Protein AF-A0A5C7LTX8-F1 (afdb_monomer_lite)

Foldseek 3Di:
DVVVVVVVLVVLVVVLVVLVVQLVVLVVPPPNDPVCPDFDQDPVQDQPDPPGGRQTDGNNSSVVVSVVSVVVSCVVVVHPVVVVVVVVVVVVVPDDPPPPPDDD

Radius of gyration: 17.9 Å; chains: 1; bounding box: 46×37×47 Å

Sequence (104 aa):
MRERKIEQIATRLALIHSEVSEALECIRDKNFDPDGLMLYVSSRSIPPSPNMYAKPEGLASELADIIIRVLDLASALKIDIGAALVAKARYNATRPHKHGGKAI

Structure (mmCIF, N/CA/C/O backbone):
data_AF-A0A5C7LTX8-F1
#
_entry.id   AF-A0A5C7LTX8-F1
#
loop_
_atom_site.group_PDB
_atom_site.id
_atom_site.type_symbol
_atom_site.label_atom_id
_atom_site.label_alt_id
_atom_site.label_comp_id
_atom_site.label_asym_id
_atom_site.label_entity_id
_atom_site.label_seq_id
_atom_sit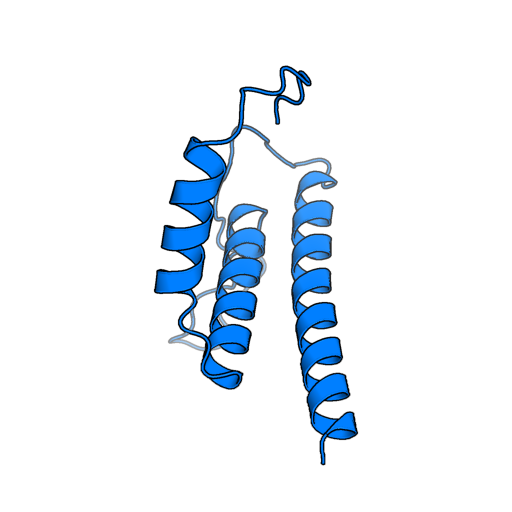e.pdbx_PDB_ins_code
_atom_site.Cartn_x
_atom_site.Cartn_y
_atom_site.Cartn_z
_atom_site.occupancy
_atom_site.B_iso_or_equiv
_atom_site.auth_seq_id
_atom_site.auth_comp_id
_atom_site.auth_asym_id
_atom_site.auth_atom_id
_atom_site.pdbx_PDB_model_num
ATOM 1 N N . MET A 1 1 ? -2.871 2.674 26.039 1.00 74.06 1 MET A N 1
ATOM 2 C CA . MET A 1 1 ? -3.166 1.595 25.056 1.00 74.06 1 MET A CA 1
ATOM 3 C C . MET A 1 1 ? -3.679 2.148 23.722 1.00 74.06 1 MET A C 1
ATOM 5 O O . MET A 1 1 ? -3.157 1.749 22.690 1.00 74.06 1 MET A O 1
ATOM 9 N N . ARG A 1 2 ? -4.651 3.077 23.719 1.00 89.94 2 ARG A N 1
ATOM 10 C CA . ARG A 1 2 ? -5.188 3.715 22.498 1.00 89.94 2 ARG A CA 1
ATOM 11 C C . ARG A 1 2 ? -4.156 4.545 21.722 1.00 89.94 2 ARG A C 1
ATOM 13 O O . ARG A 1 2 ? -4.036 4.351 20.521 1.00 89.94 2 ARG A O 1
ATOM 20 N N . GLU A 1 3 ? -3.409 5.414 22.399 1.00 91.50 3 GLU A N 1
ATOM 21 C CA . GLU A 1 3 ? -2.389 6.282 21.776 1.00 91.50 3 GLU A CA 1
ATOM 22 C C . GLU A 1 3 ? -1.318 5.466 21.049 1.00 91.50 3 GLU A C 1
ATOM 24 O O . GLU A 1 3 ? -1.137 5.633 19.851 1.00 91.50 3 GLU A O 1
ATOM 29 N N . ARG A 1 4 ? -0.752 4.455 21.720 1.00 92.38 4 ARG A N 1
ATOM 30 C CA . ARG A 1 4 ? 0.191 3.505 21.109 1.00 92.38 4 ARG A CA 1
ATOM 31 C C . ARG A 1 4 ? -0.359 2.834 19.841 1.00 92.38 4 ARG A C 1
ATOM 33 O O . ARG A 1 4 ? 0.380 2.620 18.889 1.00 92.38 4 ARG A O 1
ATOM 40 N N . LYS A 1 5 ? -1.654 2.493 19.809 1.00 92.25 5 LYS A N 1
ATOM 41 C CA . LYS A 1 5 ? -2.289 1.913 18.613 1.00 92.25 5 LYS A CA 1
ATOM 42 C C . LYS A 1 5 ? -2.392 2.937 17.476 1.00 92.25 5 LYS A C 1
ATOM 44 O O . LYS A 1 5 ? -2.182 2.575 16.325 1.00 92.25 5 LYS A O 1
ATOM 49 N N . ILE A 1 6 ? -2.707 4.195 17.788 1.00 95.50 6 ILE A N 1
ATOM 50 C CA . ILE A 1 6 ? -2.754 5.288 16.803 1.00 95.50 6 ILE A CA 1
ATOM 51 C C . ILE A 1 6 ? -1.360 5.538 16.222 1.00 95.50 6 ILE A C 1
ATOM 53 O O . ILE A 1 6 ? -1.223 5.606 15.005 1.00 95.50 6 ILE A O 1
ATOM 57 N N . GLU A 1 7 ? -0.334 5.601 17.069 1.00 95.94 7 GLU A N 1
ATOM 58 C CA . GLU A 1 7 ? 1.062 5.751 16.644 1.00 95.94 7 GLU A CA 1
ATOM 59 C C . GLU A 1 7 ? 1.484 4.623 15.701 1.00 95.94 7 GLU A C 1
ATOM 61 O O . GLU A 1 7 ? 1.986 4.889 14.616 1.00 95.94 7 GLU A O 1
ATOM 66 N N . GLN A 1 8 ? 1.194 3.365 16.049 1.00 94.62 8 GLN A N 1
ATOM 67 C CA . GLN A 1 8 ? 1.503 2.214 15.194 1.00 94.62 8 GLN A CA 1
ATOM 68 C C . GLN A 1 8 ? 0.822 2.293 13.822 1.00 94.62 8 GLN A C 1
ATOM 70 O O . GLN A 1 8 ? 1.436 1.957 12.809 1.00 94.62 8 GLN A O 1
ATOM 75 N N . ILE A 1 9 ? -0.435 2.745 13.776 1.00 97.38 9 ILE A N 1
ATOM 76 C CA . ILE A 1 9 ? -1.151 2.961 12.513 1.00 97.38 9 ILE A CA 1
ATOM 77 C C . ILE A 1 9 ? -0.472 4.071 11.712 1.00 97.38 9 ILE A C 1
ATOM 79 O O . ILE A 1 9 ? -0.192 3.878 10.532 1.00 97.38 9 ILE A O 1
ATOM 83 N N . ALA A 1 10 ? -0.165 5.205 12.344 1.00 97.75 10 ALA A N 1
ATOM 84 C CA . ALA A 1 10 ? 0.504 6.326 11.694 1.00 97.75 10 ALA A CA 1
ATOM 85 C C . ALA A 1 10 ? 1.876 5.925 11.129 1.00 97.75 10 ALA A C 1
ATOM 87 O O . ALA A 1 10 ? 2.181 6.250 9.985 1.00 97.75 10 ALA A O 1
ATOM 88 N N . THR A 1 11 ? 2.665 5.142 11.871 1.00 97.50 11 THR A N 1
ATOM 89 C CA . THR A 1 11 ? 3.940 4.591 11.390 1.00 97.50 11 THR A CA 1
ATOM 90 C C . THR A 1 11 ? 3.743 3.720 10.153 1.00 97.50 11 THR A C 1
ATOM 92 O O . THR A 1 11 ? 4.463 3.876 9.172 1.00 97.50 11 THR A O 1
ATOM 95 N N . ARG A 1 12 ? 2.754 2.818 10.154 1.00 97.56 12 ARG A N 1
ATOM 96 C CA . ARG A 1 12 ? 2.475 1.958 8.992 1.00 97.56 12 ARG A CA 1
ATOM 97 C C . ARG A 1 12 ? 2.003 2.759 7.778 1.00 97.56 12 ARG A C 1
ATOM 99 O O . ARG A 1 12 ? 2.390 2.434 6.663 1.00 97.56 12 ARG A O 1
ATOM 106 N N . LEU A 1 13 ? 1.226 3.820 7.990 1.00 98.19 13 LEU A N 1
ATOM 107 C CA . LEU A 1 13 ? 0.834 4.746 6.925 1.00 98.19 13 LEU A CA 1
ATOM 108 C C . LEU A 1 13 ? 2.036 5.510 6.354 1.00 98.19 13 LEU A C 1
ATOM 110 O O . LEU A 1 13 ? 2.117 5.677 5.141 1.00 98.19 13 LEU A O 1
ATOM 114 N N . ALA A 1 14 ? 2.984 5.926 7.197 1.00 98.19 14 ALA A N 1
ATOM 115 C CA . ALA A 1 14 ? 4.218 6.562 6.741 1.00 98.19 14 ALA A CA 1
ATOM 116 C C . ALA A 1 14 ? 5.082 5.610 5.893 1.00 98.19 14 ALA A C 1
ATOM 118 O O . ALA A 1 14 ? 5.641 6.040 4.892 1.00 98.19 14 ALA A O 1
ATOM 119 N N . LEU A 1 15 ? 5.130 4.318 6.240 1.00 97.38 15 LEU A N 1
ATOM 120 C CA . LEU A 1 15 ? 5.805 3.299 5.424 1.00 97.38 15 LEU A CA 1
ATOM 121 C C . LEU A 1 15 ? 5.106 3.078 4.077 1.00 97.38 15 LEU A C 1
ATOM 123 O O . LEU A 1 15 ? 5.767 2.977 3.060 1.00 97.38 15 LEU A O 1
ATOM 127 N N . ILE A 1 16 ? 3.770 3.065 4.025 1.00 98.25 16 ILE A N 1
ATOM 128 C CA . ILE A 1 16 ? 3.057 3.018 2.733 1.00 98.25 16 ILE A CA 1
ATOM 129 C C . ILE A 1 16 ? 3.412 4.246 1.878 1.00 98.25 16 ILE A C 1
ATOM 131 O O . ILE A 1 16 ? 3.567 4.143 0.665 1.00 98.25 16 ILE A O 1
ATOM 135 N N . HIS A 1 17 ? 3.546 5.418 2.502 1.00 97.88 17 HIS A N 1
ATOM 136 C CA . HIS A 1 17 ? 3.925 6.640 1.799 1.00 97.88 17 HIS A CA 1
ATOM 137 C C . HIS A 1 17 ? 5.365 6.615 1.260 1.00 97.88 17 HIS A C 1
ATOM 139 O O . HIS A 1 17 ? 5.615 7.226 0.218 1.00 97.88 17 HIS A O 1
ATOM 145 N N . SER A 1 18 ? 6.300 5.916 1.915 1.00 97.50 18 SER A N 1
ATOM 146 C CA . SER A 1 18 ? 7.644 5.748 1.353 1.00 97.50 18 SER A CA 1
ATOM 147 C C . SER A 1 18 ? 7.608 4.926 0.065 1.00 97.50 18 SER A C 1
ATOM 149 O O . SER A 1 18 ? 8.180 5.386 -0.914 1.00 97.50 18 SER A O 1
ATOM 151 N N . GLU A 1 19 ? 6.823 3.844 -0.006 1.00 96.69 19 GLU A N 1
ATOM 152 C CA . GLU A 1 19 ? 6.673 3.060 -1.253 1.00 96.69 19 GLU A CA 1
ATOM 153 C C . GLU A 1 19 ? 6.070 3.914 -2.399 1.00 96.69 19 GLU A C 1
ATOM 155 O O . GLU A 1 19 ? 6.448 3.811 -3.563 1.00 96.69 19 GLU A O 1
ATOM 160 N N . VAL A 1 20 ? 5.153 4.841 -2.079 1.00 96.75 20 VAL A N 1
ATOM 161 C CA . VAL A 1 20 ? 4.631 5.823 -3.057 1.00 96.75 20 VAL A CA 1
ATOM 162 C C . VAL A 1 20 ? 5.731 6.764 -3.555 1.00 96.75 20 VAL A C 1
ATOM 164 O O . VAL A 1 20 ? 5.713 7.180 -4.715 1.00 96.75 20 VAL A O 1
ATOM 167 N N . SER A 1 21 ? 6.674 7.122 -2.685 1.00 95.94 21 SER A N 1
ATOM 168 C CA . SER A 1 21 ? 7.814 7.961 -3.056 1.00 95.94 21 SER A CA 1
ATOM 169 C C . SER A 1 21 ? 8.796 7.191 -3.944 1.00 95.94 21 SER A C 1
ATOM 171 O O . SER A 1 21 ? 9.223 7.744 -4.953 1.00 95.94 21 SER A O 1
ATOM 173 N N . GLU A 1 22 ? 9.055 5.913 -3.656 1.00 91.25 22 GLU A N 1
ATOM 174 C CA . GLU A 1 22 ? 9.866 5.013 -4.497 1.00 91.25 22 GLU A CA 1
ATOM 175 C C . GLU A 1 22 ? 9.241 4.832 -5.896 1.00 91.25 22 GLU A C 1
ATOM 177 O O . GLU A 1 22 ? 9.915 4.977 -6.921 1.00 91.25 22 GLU A O 1
ATOM 182 N N . ALA A 1 23 ? 7.916 4.659 -5.971 1.00 91.19 23 ALA A N 1
ATOM 183 C CA . ALA A 1 23 ? 7.186 4.633 -7.241 1.00 91.19 23 ALA A CA 1
ATOM 184 C C . ALA A 1 23 ? 7.346 5.942 -8.042 1.00 91.19 23 ALA A C 1
ATOM 186 O O . ALA A 1 23 ? 7.513 5.922 -9.264 1.00 91.19 23 ALA A O 1
ATOM 187 N N . LEU A 1 24 ? 7.315 7.097 -7.368 1.00 92.38 24 LEU A N 1
ATOM 188 C CA . LEU A 1 24 ? 7.530 8.398 -8.006 1.00 92.38 24 LEU A CA 1
ATOM 189 C C . LEU A 1 24 ? 8.980 8.580 -8.477 1.00 92.38 24 LEU A C 1
ATOM 191 O O . LEU A 1 24 ? 9.210 9.201 -9.515 1.00 92.38 24 LEU A O 1
ATOM 195 N N . GLU A 1 25 ? 9.953 8.063 -7.731 1.00 90.94 25 GLU A N 1
ATOM 196 C CA . GLU A 1 25 ? 11.362 8.073 -8.127 1.00 90.94 25 GLU A CA 1
ATOM 197 C C . GLU A 1 25 ? 11.590 7.269 -9.408 1.00 90.94 25 GLU A C 1
ATOM 199 O O . GLU A 1 25 ? 12.274 7.767 -10.302 1.00 90.94 25 GLU A O 1
ATOM 204 N N . CYS A 1 26 ? 10.925 6.117 -9.565 1.00 86.88 26 CYS A N 1
ATOM 205 C CA . CYS A 1 26 ? 10.972 5.335 -10.805 1.00 86.88 26 CYS A CA 1
ATOM 206 C C . CYS A 1 26 ? 10.554 6.162 -12.032 1.00 86.88 26 CYS A C 1
ATOM 208 O O . CYS A 1 26 ? 11.197 6.078 -13.071 1.00 86.88 26 CYS A O 1
ATOM 210 N N . ILE A 1 27 ? 9.517 6.997 -11.907 1.00 85.44 27 ILE A N 1
ATOM 211 C CA . ILE A 1 27 ? 9.023 7.864 -12.997 1.00 85.44 27 ILE A CA 1
ATOM 212 C C . ILE A 1 27 ? 9.999 9.015 -13.299 1.00 85.44 27 ILE A C 1
ATOM 214 O O . ILE A 1 27 ? 10.022 9.553 -14.404 1.00 85.44 27 ILE A O 1
ATOM 218 N N . ARG A 1 28 ? 10.801 9.427 -12.313 1.00 84.75 28 ARG A N 1
ATOM 219 C CA . ARG A 1 28 ? 11.794 10.504 -12.455 1.00 84.75 28 ARG A CA 1
ATOM 220 C C . ARG A 1 28 ? 13.120 10.024 -13.041 1.00 84.75 28 ARG A C 1
ATOM 222 O O . ARG A 1 28 ? 13.953 10.870 -13.378 1.00 84.75 28 ARG A O 1
ATOM 229 N N . ASP A 1 29 ? 13.336 8.713 -13.149 1.00 81.00 29 ASP A N 1
ATOM 230 C CA . ASP A 1 29 ? 14.509 8.169 -13.825 1.00 81.00 29 ASP A CA 1
ATOM 231 C C . ASP A 1 29 ? 14.504 8.611 -15.297 1.00 81.00 29 ASP A C 1
ATOM 233 O O . ASP A 1 29 ? 13.486 8.575 -15.985 1.00 81.00 29 ASP A O 1
ATOM 237 N N . LYS A 1 30 ? 15.667 9.031 -15.802 1.00 71.31 30 LYS A N 1
ATOM 238 C CA . LYS A 1 30 ? 15.828 9.460 -17.200 1.00 71.31 30 LYS A CA 1
ATOM 239 C C . LYS A 1 30 ? 15.574 8.330 -18.200 1.00 71.31 30 LYS A C 1
ATOM 241 O O . LYS A 1 30 ? 15.382 8.612 -19.377 1.00 71.31 30 LYS A O 1
ATOM 246 N N . ASN A 1 31 ? 15.613 7.085 -17.735 1.00 73.06 31 ASN A N 1
ATOM 247 C CA . ASN A 1 31 ? 15.360 5.884 -18.519 1.00 73.06 31 ASN A CA 1
ATOM 248 C C . ASN A 1 31 ? 13.955 5.314 -18.281 1.00 73.06 31 ASN A C 1
ATOM 250 O O . ASN A 1 31 ? 13.695 4.183 -18.687 1.00 73.06 31 ASN A O 1
ATOM 254 N N . PHE A 1 32 ? 13.068 6.049 -17.598 1.00 77.12 32 PHE A N 1
ATOM 255 C CA . PHE A 1 32 ? 11.691 5.614 -17.413 1.00 77.12 32 PHE A CA 1
ATOM 256 C C . PHE A 1 32 ? 10.985 5.513 -18.768 1.00 77.12 32 PHE A C 1
ATOM 258 O O . PHE A 1 32 ? 10.836 6.507 -19.480 1.00 77.12 32 PHE A O 1
ATOM 265 N N . ASP A 1 33 ? 10.549 4.302 -19.104 1.00 72.88 33 ASP A N 1
ATOM 266 C CA . ASP A 1 33 ? 9.717 4.029 -20.267 1.00 72.88 33 ASP A CA 1
ATOM 267 C C . ASP A 1 33 ? 8.245 3.970 -19.816 1.00 72.88 33 ASP A C 1
ATOM 269 O O . ASP A 1 33 ? 7.854 3.008 -19.149 1.00 72.88 33 ASP A O 1
ATOM 273 N N . PRO A 1 34 ? 7.420 4.987 -20.132 1.00 69.75 34 PRO A N 1
ATOM 274 C CA . PRO A 1 34 ? 6.015 5.015 -19.732 1.00 69.75 34 PRO A CA 1
ATOM 275 C C . PRO A 1 34 ? 5.171 3.924 -20.407 1.00 69.75 34 PRO A C 1
ATOM 277 O O . PRO A 1 34 ? 4.149 3.524 -19.848 1.00 69.75 34 PRO A O 1
ATOM 280 N N . ASP A 1 35 ? 5.597 3.424 -21.570 1.00 72.00 35 ASP A N 1
ATOM 281 C CA . ASP A 1 35 ? 4.928 2.340 -22.296 1.00 72.00 35 ASP A CA 1
ATOM 282 C C . ASP A 1 35 ? 5.485 0.963 -21.878 1.00 72.00 35 ASP A C 1
ATOM 284 O O . ASP A 1 35 ? 4.811 -0.068 -21.969 1.00 72.00 35 ASP A O 1
ATOM 288 N N . GLY A 1 36 ? 6.702 0.956 -21.333 1.00 60.56 36 GLY A N 1
ATOM 289 C CA . GLY A 1 36 ? 7.379 -0.176 -20.716 1.00 60.56 36 GLY A CA 1
ATOM 290 C C . GLY A 1 36 ? 7.088 -0.293 -19.220 1.00 60.56 36 GLY A C 1
ATOM 291 O O . GLY A 1 36 ? 8.000 -0.161 -18.407 1.00 60.56 36 GLY A O 1
ATOM 292 N N . LEU A 1 37 ? 5.840 -0.626 -18.855 1.00 59.88 37 LEU A N 1
ATOM 293 C CA . LEU A 1 37 ? 5.367 -1.039 -17.507 1.00 59.88 37 LEU A CA 1
ATOM 294 C C . LEU A 1 37 ? 6.040 -2.333 -16.984 1.00 59.88 37 LEU A C 1
ATOM 296 O O . LEU A 1 37 ? 5.418 -3.207 -16.378 1.00 59.88 37 LEU A O 1
ATOM 300 N N . MET A 1 38 ? 7.315 -2.516 -17.279 1.00 55.59 38 MET A N 1
ATOM 301 C CA . MET A 1 38 ? 8.035 -3.755 -17.110 1.00 55.59 38 MET A CA 1
ATOM 302 C C . MET A 1 38 ? 8.539 -3.901 -15.680 1.00 55.59 38 MET A C 1
ATOM 304 O O . MET A 1 38 ? 9.302 -3.091 -15.157 1.00 55.59 38 MET A O 1
ATOM 308 N N . LEU A 1 39 ? 8.116 -5.006 -15.076 1.00 59.75 39 LEU A N 1
ATOM 309 C CA . LEU A 1 39 ? 8.775 -5.628 -13.946 1.00 59.75 39 LEU A CA 1
ATOM 310 C C . LEU A 1 39 ? 10.124 -6.161 -14.438 1.00 59.75 39 LEU A C 1
ATOM 312 O O . LEU A 1 39 ? 10.173 -7.202 -15.095 1.00 59.75 39 LEU A O 1
ATOM 316 N N . TYR A 1 40 ? 11.214 -5.460 -14.144 1.00 63.41 40 TYR A N 1
ATOM 317 C CA . TYR A 1 40 ? 12.542 -5.973 -14.451 1.00 63.41 40 TYR A CA 1
ATOM 318 C C . TYR A 1 40 ? 13.148 -6.587 -13.199 1.00 63.41 40 TYR A C 1
ATOM 320 O O . TYR A 1 40 ? 13.103 -6.026 -12.106 1.00 63.41 40 TYR A O 1
ATOM 328 N N . VAL A 1 41 ? 13.737 -7.765 -13.365 1.00 57.97 41 VAL A N 1
ATOM 329 C CA . VAL A 1 41 ? 14.609 -8.333 -12.347 1.00 57.97 41 VAL A CA 1
ATOM 330 C C . VAL A 1 41 ? 15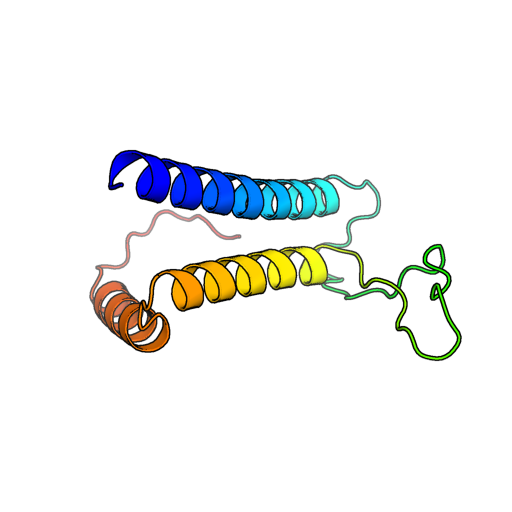.947 -7.627 -12.487 1.00 57.97 41 VAL A C 1
ATOM 332 O O . VAL A 1 41 ? 16.625 -7.761 -13.506 1.00 57.97 41 VAL A O 1
ATOM 335 N N . SER A 1 42 ? 16.298 -6.834 -11.484 1.00 55.94 42 SER A N 1
ATOM 336 C CA . SER A 1 42 ? 17.530 -6.057 -11.472 1.00 55.94 42 SER A CA 1
ATOM 337 C C . SER A 1 42 ? 18.747 -6.936 -11.727 1.00 55.94 42 SER A C 1
ATOM 339 O O . SER A 1 42 ? 19.049 -7.844 -10.955 1.00 55.94 42 SER A O 1
ATOM 341 N N . SER A 1 43 ? 19.496 -6.630 -12.786 1.00 54.66 43 SER A N 1
ATOM 342 C CA . SER A 1 43 ? 20.781 -7.280 -13.070 1.00 54.66 43 SER A CA 1
ATOM 343 C C . SER A 1 43 ? 21.855 -6.945 -12.026 1.00 54.66 43 SER A C 1
ATOM 345 O O . SER A 1 43 ? 22.877 -7.625 -11.960 1.00 54.66 43 SER A O 1
ATOM 347 N N . ARG A 1 44 ? 21.623 -5.916 -11.195 1.00 55.19 44 ARG A N 1
ATOM 348 C CA . ARG A 1 44 ? 22.470 -5.548 -10.048 1.00 55.19 44 ARG A CA 1
ATOM 349 C C . ARG A 1 44 ? 22.077 -6.285 -8.767 1.00 55.19 44 ARG A C 1
ATOM 351 O O . ARG A 1 44 ? 22.899 -6.396 -7.860 1.00 55.19 44 ARG A O 1
ATOM 358 N N . SER A 1 45 ? 20.854 -6.805 -8.693 1.00 61.50 45 SER A N 1
ATOM 359 C CA . SER A 1 45 ? 20.394 -7.625 -7.577 1.00 61.50 45 SER A CA 1
ATOM 360 C C . SER A 1 45 ? 20.849 -9.066 -7.780 1.00 61.50 45 SER A C 1
ATOM 362 O O . SER A 1 45 ? 20.119 -9.897 -8.309 1.00 61.50 45 SER A O 1
ATOM 364 N N . ILE A 1 46 ? 22.073 -9.386 -7.362 1.00 63.59 46 ILE A N 1
ATOM 365 C CA . ILE A 1 46 ? 22.492 -10.788 -7.247 1.00 63.59 46 ILE A CA 1
ATOM 366 C C . ILE A 1 46 ? 21.601 -11.433 -6.174 1.00 63.59 46 ILE A C 1
ATOM 368 O O . ILE A 1 46 ? 21.531 -10.895 -5.063 1.00 63.59 46 ILE A O 1
ATOM 372 N N . PRO A 1 47 ? 20.907 -12.551 -6.462 1.00 69.12 47 PRO A N 1
ATOM 373 C CA . PRO A 1 47 ? 20.103 -13.212 -5.451 1.00 69.12 47 PRO A CA 1
ATOM 374 C C . PRO A 1 47 ? 21.009 -13.590 -4.269 1.00 69.12 47 PRO A C 1
ATOM 376 O O . PRO A 1 47 ? 22.040 -14.237 -4.463 1.00 69.12 47 PRO A O 1
ATOM 379 N N . PRO A 1 48 ? 20.668 -13.177 -3.039 1.00 68.62 48 PRO A N 1
ATOM 380 C CA . PRO A 1 48 ? 21.590 -13.239 -1.903 1.00 68.62 48 PRO A CA 1
ATOM 381 C C . PRO A 1 48 ? 21.849 -14.670 -1.411 1.00 68.62 48 PRO A C 1
ATOM 383 O O . PRO A 1 48 ? 22.684 -14.880 -0.535 1.00 68.62 48 PRO A O 1
ATOM 386 N N . SER A 1 49 ? 21.140 -15.667 -1.951 1.00 71.62 49 SER A N 1
ATOM 387 C CA . SER A 1 49 ? 21.409 -17.083 -1.717 1.00 71.62 49 SER A CA 1
ATOM 388 C C . SER A 1 49 ? 20.878 -17.954 -2.870 1.00 71.62 49 SER A C 1
ATOM 390 O O . SER A 1 49 ? 20.017 -17.490 -3.623 1.00 71.62 49 SER A O 1
ATOM 392 N N . PRO A 1 50 ? 21.320 -19.225 -2.987 1.00 70.31 50 PRO A N 1
ATOM 393 C CA . PRO A 1 50 ? 20.957 -20.135 -4.082 1.00 70.31 50 PRO A CA 1
ATOM 394 C C . PRO A 1 50 ? 19.461 -20.450 -4.273 1.00 70.31 50 PRO A C 1
ATOM 396 O O . PRO A 1 50 ? 19.127 -21.143 -5.223 1.00 70.31 50 PRO A O 1
ATOM 399 N N . ASN A 1 51 ? 18.562 -19.950 -3.421 1.00 73.00 51 ASN A N 1
ATOM 400 C CA . ASN A 1 51 ? 17.112 -20.173 -3.511 1.00 73.00 51 ASN A CA 1
ATOM 401 C C . ASN A 1 51 ? 16.297 -18.874 -3.393 1.00 73.00 51 ASN A C 1
ATOM 403 O O . ASN A 1 51 ? 15.123 -18.910 -3.028 1.00 73.00 51 ASN A O 1
ATOM 407 N N . MET A 1 52 ? 16.916 -17.719 -3.641 1.00 71.50 52 MET A N 1
ATOM 408 C CA . MET A 1 52 ? 16.236 -16.429 -3.560 1.00 71.50 52 MET A CA 1
ATOM 409 C C . MET A 1 52 ? 16.056 -15.829 -4.951 1.00 71.50 52 MET A C 1
ATOM 411 O O . MET A 1 52 ? 16.907 -15.985 -5.822 1.00 71.50 52 MET A O 1
ATOM 415 N N . TYR A 1 53 ? 14.940 -15.139 -5.159 1.00 71.12 53 TYR A N 1
ATOM 416 C CA . TYR A 1 53 ? 14.731 -14.344 -6.361 1.00 71.12 53 TYR A CA 1
ATOM 417 C C . TYR A 1 53 ? 15.439 -12.998 -6.201 1.00 71.12 53 TYR A C 1
ATOM 419 O O . TYR A 1 53 ? 15.494 -12.437 -5.104 1.00 71.12 53 TYR A O 1
ATOM 427 N N . ALA A 1 54 ? 16.001 -12.490 -7.292 1.00 72.62 54 ALA A N 1
ATOM 428 C CA . ALA A 1 54 ? 16.497 -11.123 -7.337 1.00 72.62 54 ALA A CA 1
ATOM 429 C C . ALA A 1 54 ? 15.330 -10.138 -7.144 1.00 72.62 54 ALA A C 1
ATOM 431 O O . ALA A 1 54 ? 14.199 -10.437 -7.542 1.00 72.62 54 ALA A O 1
ATOM 432 N N . LYS A 1 55 ? 15.591 -8.993 -6.493 1.00 73.69 55 LYS A N 1
ATOM 433 C CA . LYS A 1 55 ? 14.540 -8.016 -6.184 1.00 73.69 55 LYS A CA 1
ATOM 434 C C . LYS A 1 55 ? 13.924 -7.530 -7.507 1.00 73.69 55 LYS A C 1
ATOM 436 O O . LYS A 1 55 ? 14.678 -7.107 -8.392 1.00 73.69 55 LYS A O 1
ATOM 441 N N . PRO A 1 56 ? 12.594 -7.613 -7.673 1.00 78.31 56 PRO A N 1
ATOM 442 C CA . PRO A 1 56 ? 11.940 -6.883 -8.743 1.00 78.31 56 PRO A CA 1
ATOM 443 C C . PRO A 1 56 ? 12.150 -5.376 -8.542 1.00 78.31 56 PRO A C 1
ATOM 445 O O . PRO A 1 56 ? 12.147 -4.887 -7.414 1.00 78.31 56 PRO A O 1
ATOM 448 N N . GLU A 1 57 ? 12.365 -4.650 -9.633 1.00 79.88 57 GLU A N 1
ATOM 449 C CA . GLU A 1 57 ? 12.524 -3.195 -9.639 1.00 79.88 57 GLU A CA 1
ATOM 450 C C . GLU A 1 57 ? 11.572 -2.554 -10.661 1.00 79.88 57 GLU A C 1
ATOM 452 O O . GLU A 1 57 ? 11.051 -3.215 -11.569 1.00 79.88 57 GLU A O 1
ATOM 457 N N . GLY A 1 58 ? 11.360 -1.246 -10.507 1.00 83.88 58 GLY A N 1
ATOM 458 C CA . GLY A 1 58 ? 10.555 -0.419 -11.403 1.00 83.88 58 GLY A CA 1
ATOM 459 C C . GLY A 1 58 ? 9.146 -0.141 -10.881 1.00 83.88 58 GLY A C 1
ATOM 460 O O . GLY A 1 58 ? 8.694 -0.718 -9.892 1.00 83.88 58 GLY A O 1
ATOM 461 N N . LEU A 1 59 ? 8.424 0.736 -11.587 1.00 87.31 59 LEU A N 1
ATOM 462 C CA . LEU A 1 59 ? 7.126 1.267 -11.153 1.00 87.31 59 LEU A CA 1
ATOM 463 C C . LEU A 1 59 ? 6.115 0.169 -10.786 1.00 87.31 59 LEU A C 1
ATOM 465 O O . LEU A 1 59 ? 5.415 0.289 -9.787 1.00 87.31 59 LEU A O 1
ATOM 469 N N . ALA A 1 60 ? 6.045 -0.913 -11.566 1.00 86.94 60 ALA A N 1
ATOM 470 C CA . ALA A 1 60 ? 5.137 -2.024 -11.284 1.00 86.94 60 ALA A CA 1
ATOM 471 C C . ALA A 1 60 ? 5.469 -2.748 -9.964 1.00 86.94 60 ALA A C 1
ATOM 473 O O . ALA A 1 60 ? 4.549 -3.166 -9.261 1.00 86.94 60 ALA A O 1
ATOM 474 N N . SER A 1 61 ? 6.758 -2.867 -9.616 1.00 88.06 61 SER A N 1
ATOM 475 C CA . SER A 1 61 ? 7.198 -3.443 -8.340 1.00 88.06 61 SER A CA 1
ATOM 476 C C . SER A 1 61 ? 6.790 -2.551 -7.172 1.00 88.06 61 SER A C 1
ATOM 478 O O . SER A 1 61 ? 6.149 -3.024 -6.239 1.00 88.06 61 SER A O 1
ATOM 480 N N . GLU A 1 62 ? 7.060 -1.248 -7.267 1.00 92.69 62 GLU A N 1
ATOM 481 C CA . GLU A 1 62 ? 6.731 -0.296 -6.199 1.00 92.69 62 GLU A CA 1
ATOM 482 C C . GLU A 1 62 ? 5.208 -0.165 -5.994 1.00 92.69 62 GLU A C 1
ATOM 484 O O . GLU A 1 62 ? 4.709 -0.103 -4.869 1.00 92.69 62 GLU A O 1
ATOM 489 N N . LEU A 1 63 ? 4.416 -0.225 -7.075 1.00 92.94 63 LEU A N 1
ATOM 490 C CA . LEU A 1 63 ? 2.953 -0.306 -6.982 1.00 92.94 63 LEU A CA 1
ATOM 491 C C . LEU A 1 63 ? 2.478 -1.585 -6.274 1.00 92.94 63 LEU A C 1
ATOM 493 O O . LEU A 1 63 ? 1.497 -1.542 -5.525 1.00 92.94 63 LEU A O 1
ATOM 497 N N . ALA A 1 64 ? 3.154 -2.715 -6.493 1.00 92.62 64 ALA A N 1
ATOM 498 C CA . ALA A 1 64 ? 2.855 -3.953 -5.785 1.00 92.62 64 ALA A CA 1
ATOM 499 C C . ALA A 1 64 ? 3.204 -3.844 -4.292 1.00 92.62 64 ALA A C 1
ATOM 501 O O . ALA A 1 64 ? 2.385 -4.242 -3.458 1.00 92.62 64 ALA A O 1
ATOM 502 N N . ASP A 1 65 ? 4.342 -3.241 -3.944 1.00 93.88 65 ASP A N 1
ATOM 503 C CA . ASP A 1 65 ? 4.749 -3.019 -2.552 1.00 93.88 65 ASP A CA 1
ATOM 504 C C . ASP A 1 65 ? 3.742 -2.133 -1.799 1.00 93.88 65 ASP A C 1
ATOM 506 O O . ASP A 1 65 ? 3.327 -2.477 -0.686 1.00 93.88 65 ASP A O 1
ATOM 510 N N . ILE A 1 66 ? 3.208 -1.080 -2.435 1.00 97.25 66 ILE A N 1
ATOM 511 C CA . ILE A 1 66 ? 2.100 -0.279 -1.879 1.00 97.25 66 ILE A CA 1
ATOM 512 C C . ILE A 1 66 ? 0.888 -1.164 -1.548 1.00 97.25 66 ILE A C 1
ATOM 514 O O . ILE A 1 66 ? 0.337 -1.078 -0.445 1.00 97.25 66 ILE A O 1
ATOM 518 N N . ILE A 1 67 ? 0.454 -2.012 -2.489 1.00 97.62 67 ILE A N 1
ATOM 519 C CA . ILE A 1 67 ? -0.704 -2.897 -2.294 1.00 97.62 67 ILE A CA 1
ATOM 520 C C . ILE A 1 67 ? -0.447 -3.852 -1.126 1.00 97.62 67 ILE A C 1
ATOM 522 O O . ILE A 1 67 ? -1.288 -3.961 -0.231 1.00 97.62 67 ILE A O 1
ATOM 526 N N . ILE A 1 68 ? 0.715 -4.505 -1.098 1.00 97.12 68 ILE A N 1
ATOM 527 C CA . ILE A 1 68 ? 1.087 -5.463 -0.051 1.00 97.12 68 ILE A CA 1
ATOM 528 C C . ILE A 1 68 ? 1.073 -4.783 1.323 1.00 97.12 68 ILE A C 1
ATOM 530 O O . ILE A 1 68 ? 0.433 -5.281 2.251 1.00 97.12 68 ILE A O 1
ATOM 534 N N . ARG A 1 69 ? 1.677 -3.596 1.453 1.00 97.75 69 ARG A N 1
ATOM 535 C CA . ARG A 1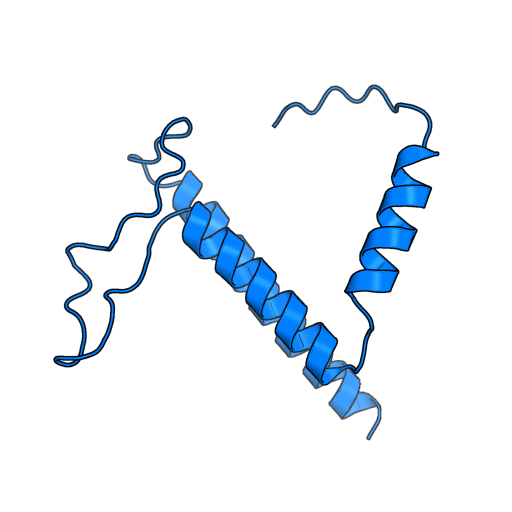 69 ? 1.699 -2.833 2.713 1.00 97.75 69 ARG A CA 1
ATOM 536 C C . ARG A 1 69 ? 0.304 -2.430 3.191 1.00 97.75 69 ARG A C 1
ATOM 538 O O . ARG A 1 69 ? 0.031 -2.464 4.395 1.00 97.75 69 ARG A O 1
ATOM 545 N N . VAL A 1 70 ? -0.589 -2.055 2.273 1.00 98.25 70 VAL A N 1
ATOM 546 C CA . VAL A 1 70 ? -1.991 -1.739 2.592 1.00 98.25 70 VAL A CA 1
ATOM 547 C C . VAL A 1 70 ? -2.727 -2.981 3.098 1.00 98.25 70 VAL A C 1
ATOM 549 O O . VAL A 1 70 ? -3.447 -2.895 4.098 1.00 98.25 70 VAL A O 1
ATOM 552 N N . LEU A 1 71 ? -2.538 -4.133 2.450 1.00 97.88 71 LEU A N 1
ATOM 553 C CA . LEU A 1 71 ? -3.163 -5.394 2.856 1.00 97.88 71 LEU A CA 1
ATOM 554 C C . LEU A 1 71 ? -2.639 -5.884 4.214 1.00 97.88 71 LEU A C 1
ATOM 556 O O . LEU A 1 71 ? -3.440 -6.290 5.059 1.00 97.88 71 LEU A O 1
ATOM 560 N N . ASP A 1 72 ? -1.337 -5.758 4.474 1.00 97.69 72 ASP A N 1
ATOM 561 C CA . ASP A 1 72 ? -0.730 -6.052 5.778 1.00 97.69 72 ASP A CA 1
ATOM 562 C C . ASP A 1 72 ? -1.333 -5.190 6.893 1.00 97.69 72 ASP A C 1
ATOM 564 O O . ASP A 1 72 ? -1.698 -5.694 7.960 1.00 97.69 72 ASP A O 1
ATOM 568 N N . LEU A 1 73 ? -1.476 -3.880 6.650 1.00 97.56 73 LEU A N 1
ATOM 569 C CA . LEU A 1 73 ? -2.106 -2.969 7.604 1.00 97.56 73 LEU A CA 1
ATOM 570 C C . LEU A 1 73 ? -3.577 -3.337 7.839 1.00 97.56 73 LEU A C 1
ATOM 572 O O . LEU A 1 73 ? -4.029 -3.348 8.986 1.00 97.56 73 LEU A O 1
ATOM 576 N N . ALA A 1 74 ? -4.322 -3.672 6.784 1.00 97.94 74 ALA A N 1
ATOM 577 C CA . ALA A 1 74 ? -5.715 -4.089 6.906 1.00 97.94 74 ALA A CA 1
ATOM 578 C C . ALA A 1 74 ? -5.855 -5.371 7.742 1.00 97.94 74 ALA A C 1
ATOM 580 O O . ALA A 1 74 ? -6.685 -5.419 8.654 1.00 97.94 74 ALA A O 1
ATOM 581 N N . SER A 1 75 ? -4.996 -6.364 7.489 1.00 96.75 75 SER A N 1
ATOM 582 C CA . SER A 1 75 ? -4.918 -7.612 8.254 1.00 96.75 75 SER A CA 1
ATOM 583 C C . SER A 1 75 ? -4.627 -7.346 9.734 1.00 96.75 75 SER A C 1
ATOM 585 O O . SER A 1 75 ? -5.384 -7.776 10.610 1.00 96.75 75 SER A O 1
ATOM 587 N N . ALA A 1 76 ? -3.609 -6.529 10.032 1.00 95.88 76 ALA A N 1
ATOM 588 C CA . ALA A 1 76 ? -3.250 -6.154 11.401 1.00 95.88 76 ALA A CA 1
ATOM 589 C C . ALA A 1 76 ? -4.388 -5.427 12.146 1.00 95.88 76 ALA A C 1
ATOM 591 O O . ALA A 1 76 ? -4.542 -5.570 13.362 1.00 95.88 76 ALA A O 1
ATOM 592 N N . LEU A 1 77 ? -5.208 -4.659 11.423 1.00 96.31 77 LEU A N 1
ATOM 593 C CA . LEU A 1 77 ? -6.364 -3.948 11.968 1.00 96.31 77 LEU A CA 1
ATOM 594 C C . LEU A 1 77 ? -7.662 -4.763 11.963 1.00 96.31 77 LEU A C 1
ATOM 596 O O . LEU A 1 77 ? -8.662 -4.273 12.490 1.00 96.31 77 LEU A O 1
ATOM 600 N N . LYS A 1 78 ? -7.646 -5.994 11.432 1.00 97.12 78 LYS A N 1
ATOM 601 C CA . LYS A 1 78 ? -8.830 -6.845 11.229 1.00 97.12 78 LYS A CA 1
ATOM 602 C C . LYS A 1 78 ? -9.917 -6.149 10.400 1.00 97.12 78 LYS A C 1
ATOM 604 O O . LYS A 1 78 ? -11.106 -6.272 10.688 1.00 97.12 78 LYS A O 1
ATOM 609 N N . ILE A 1 79 ? -9.499 -5.381 9.396 1.00 97.69 79 ILE A N 1
ATOM 610 C CA . ILE A 1 79 ? -10.394 -4.720 8.447 1.00 97.69 79 ILE A CA 1
ATOM 611 C C . ILE A 1 79 ? -10.677 -5.694 7.305 1.00 97.69 79 ILE A C 1
ATOM 613 O O . ILE A 1 79 ? -9.748 -6.165 6.650 1.00 97.69 79 ILE A O 1
ATOM 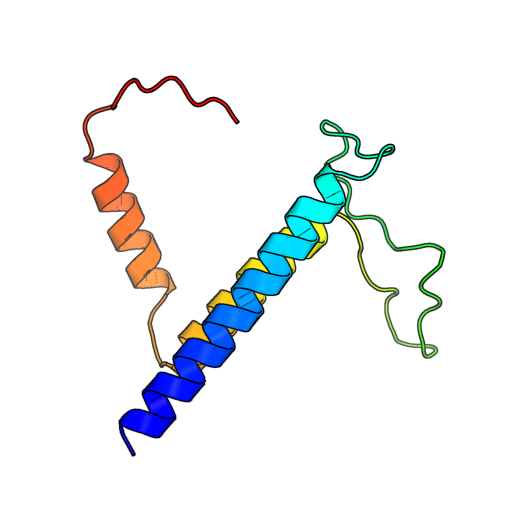617 N N . ASP A 1 80 ? -11.956 -5.939 7.019 1.00 97.75 80 ASP A N 1
ATOM 618 C CA . ASP A 1 80 ? -12.367 -6.599 5.778 1.00 97.75 80 ASP A CA 1
ATOM 619 C C . ASP A 1 80 ? -12.203 -5.623 4.604 1.00 97.75 80 ASP A C 1
ATOM 621 O O . ASP A 1 80 ? -13.122 -4.904 4.194 1.00 97.75 80 ASP A O 1
ATOM 625 N N . ILE A 1 81 ? -10.969 -5.545 4.109 1.00 97.69 81 ILE A N 1
ATOM 626 C CA . ILE A 1 81 ? -10.594 -4.639 3.025 1.00 97.69 81 ILE A CA 1
ATOM 627 C C . ILE A 1 81 ? -11.284 -5.008 1.710 1.00 97.69 81 ILE A C 1
ATOM 629 O O . ILE A 1 81 ? -11.588 -4.117 0.919 1.00 97.69 81 ILE A O 1
ATOM 633 N N . GLY A 1 82 ? -11.605 -6.290 1.500 1.00 96.94 82 GLY A N 1
ATOM 634 C CA . GLY A 1 82 ? -12.346 -6.757 0.331 1.00 96.94 82 GLY A CA 1
ATOM 635 C C . GLY A 1 82 ? -13.769 -6.202 0.312 1.00 96.94 82 GLY A C 1
ATOM 636 O O . GLY A 1 82 ? -14.177 -5.570 -0.666 1.00 96.94 82 GLY A O 1
ATOM 637 N N . ALA A 1 83 ? -14.504 -6.347 1.418 1.00 98.00 83 ALA A N 1
ATOM 638 C CA . ALA A 1 83 ? -15.840 -5.772 1.552 1.00 98.00 83 ALA A CA 1
ATOM 639 C C . ALA A 1 83 ? -15.821 -4.237 1.444 1.00 98.00 83 ALA A C 1
ATOM 641 O O . ALA A 1 83 ? -16.663 -3.654 0.753 1.00 98.00 83 ALA A O 1
ATOM 642 N N . ALA A 1 84 ? -14.836 -3.577 2.067 1.00 97.88 84 ALA A N 1
ATOM 643 C CA . ALA A 1 84 ? -14.668 -2.127 1.977 1.00 97.88 84 ALA A CA 1
ATOM 644 C C . ALA A 1 84 ? -14.414 -1.660 0.532 1.00 97.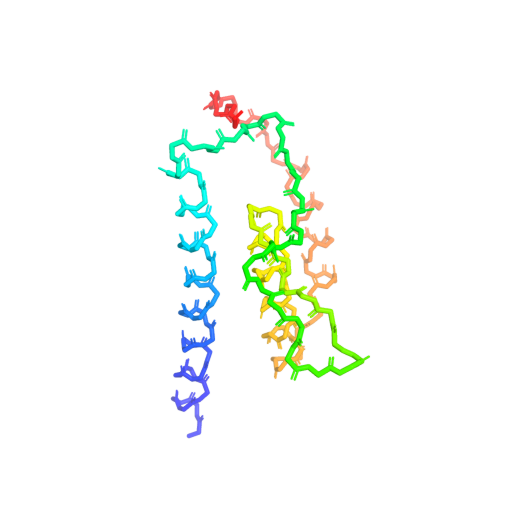88 84 ALA A C 1
ATOM 646 O O . ALA A 1 84 ? -15.012 -0.673 0.090 1.00 97.88 84 ALA A O 1
ATOM 647 N N . LEU A 1 85 ? -13.582 -2.386 -0.225 1.00 96.56 85 LEU A N 1
ATOM 648 C CA . LEU A 1 85 ? -13.296 -2.099 -1.630 1.00 96.56 85 LEU A CA 1
ATOM 649 C C . LEU A 1 85 ? -14.554 -2.241 -2.495 1.00 96.56 85 LEU A C 1
ATOM 651 O O . LEU A 1 85 ? -14.868 -1.329 -3.261 1.00 96.56 85 LEU A O 1
ATOM 655 N N . VAL A 1 86 ? -15.317 -3.328 -2.333 1.00 97.50 86 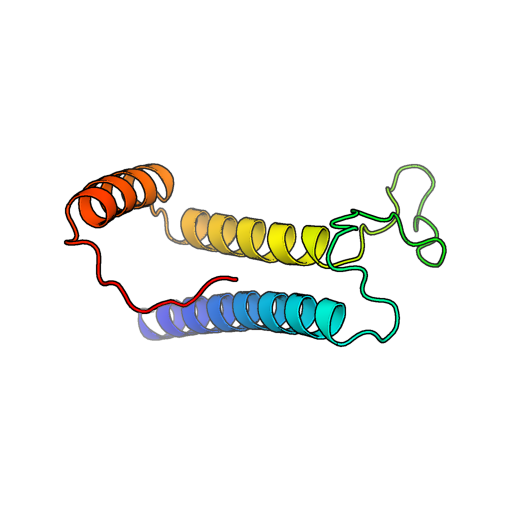VAL A N 1
ATOM 656 C CA . VAL A 1 86 ? -16.581 -3.550 -3.061 1.00 97.50 86 VAL A CA 1
ATOM 657 C C . VAL A 1 86 ? -17.598 -2.451 -2.749 1.00 97.50 86 VAL A C 1
ATOM 659 O O . VAL A 1 86 ? -18.202 -1.885 -3.664 1.00 97.50 86 VAL A O 1
ATOM 662 N N . ALA A 1 87 ? -17.775 -2.104 -1.472 1.00 97.06 87 ALA A N 1
ATOM 663 C CA . ALA A 1 87 ? -18.672 -1.027 -1.062 1.00 97.06 87 ALA A CA 1
ATOM 664 C C . ALA A 1 87 ? -18.250 0.320 -1.673 1.00 97.06 87 ALA A C 1
ATOM 666 O O . ALA A 1 87 ? -19.083 1.056 -2.211 1.00 97.06 87 ALA A O 1
ATOM 667 N N . LYS A 1 88 ? -16.945 0.624 -1.661 1.00 95.25 88 LYS A N 1
ATOM 668 C CA . LYS A 1 88 ? -16.403 1.849 -2.254 1.00 95.25 88 LYS A CA 1
ATOM 669 C C . LYS A 1 88 ? -16.570 1.881 -3.771 1.00 95.25 88 LYS A C 1
ATOM 671 O O . LYS A 1 88 ? -16.921 2.933 -4.303 1.00 95.25 88 LYS A O 1
ATOM 676 N N . ALA A 1 89 ? -16.352 0.759 -4.454 1.00 94.00 89 ALA A N 1
ATOM 677 C CA . ALA A 1 89 ? -16.531 0.635 -5.896 1.00 94.00 89 ALA A CA 1
ATOM 678 C C . ALA A 1 89 ? -17.991 0.888 -6.301 1.00 94.00 89 ALA A C 1
ATOM 680 O O . ALA A 1 89 ? -18.243 1.700 -7.189 1.00 94.00 89 ALA A O 1
ATOM 681 N N . ARG A 1 90 ? -18.956 0.293 -5.583 1.00 95.94 90 ARG A N 1
ATOM 682 C CA . ARG A 1 90 ? -20.395 0.544 -5.788 1.00 95.94 90 ARG A CA 1
ATOM 683 C C . ARG A 1 90 ? -20.743 2.021 -5.618 1.00 95.94 90 ARG A C 1
ATOM 685 O O . ARG A 1 90 ? -21.385 2.599 -6.486 1.00 95.94 90 ARG A O 1
ATOM 692 N N . TYR A 1 91 ? -20.269 2.658 -4.545 1.00 93.19 91 TYR A N 1
ATOM 693 C CA . TYR A 1 91 ? -20.469 4.095 -4.343 1.00 93.19 91 TYR A CA 1
ATOM 694 C C . TYR A 1 91 ? -19.810 4.935 -5.450 1.00 93.19 91 TYR A C 1
ATOM 696 O O . TYR A 1 91 ? -20.419 5.873 -5.960 1.00 93.19 91 TYR A O 1
ATOM 704 N N . ASN A 1 92 ? -18.583 4.606 -5.862 1.00 90.94 92 ASN A N 1
ATOM 705 C CA . ASN A 1 92 ? -17.895 5.318 -6.940 1.00 90.94 92 ASN A CA 1
ATOM 706 C C . ASN A 1 92 ? -18.672 5.237 -8.263 1.00 90.94 92 ASN A C 1
ATOM 708 O O . ASN A 1 92 ? -18.740 6.247 -8.955 1.00 90.94 92 ASN A O 1
ATOM 712 N N . ALA A 1 93 ? -19.305 4.098 -8.562 1.00 91.25 93 ALA A N 1
ATOM 713 C CA . ALA A 1 93 ? -20.157 3.924 -9.740 1.00 91.25 93 ALA A CA 1
ATOM 714 C C . ALA A 1 93 ? -21.425 4.800 -9.714 1.00 91.25 93 ALA A C 1
ATOM 716 O O . ALA A 1 93 ? -21.954 5.139 -10.765 1.00 91.25 93 ALA A O 1
ATOM 717 N N . THR A 1 94 ? -21.898 5.208 -8.530 1.00 90.12 94 THR A N 1
ATOM 718 C CA . THR A 1 94 ? -23.032 6.145 -8.401 1.00 90.12 94 THR A CA 1
ATOM 719 C C . THR A 1 94 ? -22.641 7.615 -8.525 1.00 90.12 94 THR A C 1
ATOM 721 O O . THR A 1 94 ? -23.519 8.478 -8.561 1.00 90.12 94 THR A O 1
ATOM 724 N N . ARG A 1 95 ? -21.340 7.948 -8.548 1.00 82.62 95 ARG A N 1
ATOM 725 C CA . ARG A 1 95 ? -20.935 9.353 -8.618 1.00 82.62 95 ARG A CA 1
ATOM 726 C C . ARG A 1 95 ? -21.239 9.908 -10.009 1.00 82.62 95 ARG A C 1
ATOM 728 O O . ARG A 1 95 ? -20.850 9.282 -10.992 1.00 82.62 95 ARG A O 1
ATOM 735 N N . PRO A 1 96 ? -21.865 11.097 -10.111 1.00 82.88 96 PRO A N 1
ATOM 736 C CA . PRO A 1 96 ? -22.010 11.755 -11.400 1.00 82.88 96 PRO A CA 1
ATOM 737 C C . PRO A 1 96 ? -20.620 11.935 -12.009 1.00 82.88 96 PRO A C 1
ATOM 739 O O . PRO A 1 96 ? -19.677 12.287 -11.289 1.00 82.88 96 PRO A O 1
ATOM 742 N N . HIS A 1 97 ? -20.491 11.681 -13.314 1.00 70.94 97 HIS A N 1
ATOM 743 C CA . HIS A 1 97 ? -19.248 11.911 -14.042 1.00 70.94 97 HIS A CA 1
ATOM 744 C C . HIS A 1 97 ? -18.833 13.372 -13.856 1.00 70.94 97 HIS A C 1
ATOM 746 O O . HIS A 1 97 ? -19.360 14.282 -14.493 1.00 70.94 97 HIS A O 1
ATOM 752 N N . LYS A 1 98 ? -17.886 13.621 -12.950 1.00 64.56 98 LYS A N 1
ATOM 753 C CA . LYS A 1 98 ? -17.221 14.914 -12.871 1.00 64.56 98 LYS A CA 1
ATOM 754 C C . LYS A 1 98 ? -16.206 14.931 -14.006 1.00 64.56 98 LYS A C 1
ATOM 756 O O . LYS A 1 98 ? -15.111 14.394 -13.861 1.00 64.56 98 LYS A O 1
ATOM 761 N N . HIS A 1 99 ? -16.594 15.504 -15.145 1.00 51.06 99 HIS A N 1
ATOM 762 C CA . HIS A 1 99 ? -15.663 15.877 -16.206 1.00 51.06 99 HIS A CA 1
ATOM 763 C C . HIS A 1 99 ? -14.670 16.894 -15.638 1.00 51.06 99 HIS A C 1
ATOM 765 O O . HIS A 1 99 ? -14.935 18.087 -15.568 1.00 51.06 99 HIS A O 1
ATOM 771 N N . GLY A 1 100 ? -13.541 16.380 -15.162 1.00 52.91 100 GLY A N 1
ATOM 772 C CA . GLY A 1 100 ? -12.401 17.160 -14.697 1.00 52.91 100 GLY A CA 1
ATOM 773 C C . GLY A 1 100 ? -11.111 16.804 -15.426 1.00 52.91 100 GLY A C 1
ATOM 774 O O . GLY A 1 100 ? -10.050 17.098 -14.896 1.00 52.91 100 GLY A O 1
ATOM 775 N N . GLY A 1 101 ? -11.198 16.134 -16.584 1.00 49.09 101 GLY A N 1
ATOM 776 C CA . GLY A 1 101 ? -10.125 16.063 -17.584 1.00 49.09 101 GLY A CA 1
ATOM 777 C C . GLY A 1 101 ? -8.742 15.615 -17.108 1.00 49.09 101 GLY A C 1
ATOM 778 O O . GLY A 1 101 ? -7.763 15.967 -17.752 1.00 49.09 101 GLY A O 1
ATOM 779 N N . LYS A 1 102 ? -8.616 14.868 -16.008 1.00 49.09 102 LYS A N 1
ATOM 780 C CA . LYS A 1 102 ? -7.324 14.300 -15.614 1.00 49.09 102 LYS A CA 1
ATOM 781 C C . LYS A 1 102 ? -7.211 12.898 -16.188 1.00 49.09 102 LYS A C 1
ATOM 783 O O . LYS A 1 102 ? -7.566 11.925 -15.529 1.00 49.09 102 LYS A O 1
ATOM 788 N N . ALA A 1 103 ? -6.795 12.849 -17.452 1.00 45.16 103 ALA A N 1
ATOM 789 C CA . ALA A 1 103 ? -6.111 11.680 -17.981 1.00 45.16 103 ALA A CA 1
ATOM 790 C C . ALA A 1 103 ? -4.834 11.462 -17.153 1.00 45.16 103 ALA A C 1
ATOM 792 O O . ALA A 1 103 ? -4.216 12.438 -16.715 1.00 45.16 103 ALA A O 1
ATOM 793 N N . ILE A 1 104 ? -4.530 10.196 -16.874 1.00 59.44 104 ILE A N 1
ATOM 794 C CA . ILE A 1 104 ? -3.211 9.767 -16.398 1.00 59.44 104 ILE A CA 1
ATOM 795 C C . ILE A 1 104 ? -2.294 9.759 -17.616 1.00 59.44 104 ILE A C 1
ATOM 797 O O . ILE A 1 104 ? -2.790 9.310 -18.676 1.00 59.44 104 ILE A O 1
#

pLDDT: mean 83.65, std 15.41, range [45.16, 98.25]

Secondary structure (DSSP, 8-state):
-HHHHHHHHHHHHHHHHHHHHHHHHHHHSTT--SS----EE-TT---SSTT-PPPEESHHHHHHHHHHHHHHHHHHHT--HHHHHHHHHHHHHTS---------